Protein AF-A0A8X6JG35-F1 (afdb_monomer_lite)

Radius of gyration: 17.27 Å; chains: 1; bounding box: 50×17×35 Å

Foldseek 3Di:
DVVVVVCVVCVCVCVPPVVVVVVVVVVVLVVQQVVFDADPPLRQGCRDPDPVSHDPDDDDDDDD

Sequence (64 aa):
MLTNWMALSMYDYLKNEAGSSLFLLFSAIKHQVEKGPVDAITHDARYSLSEERLLREQIDYSIV

InterPro domains:
  IPR008936 Rho GTPase activation protein [G3DSA:1.10.506.10] (1-64)
  IPR013548 Plexin, cytoplasmic RasGAP domain [PF08337] (1-54)
  IPR031148 Plexin family [PTHR22625] (1-64)

Structure (mmCIF, N/CA/C/O backbone):
data_AF-A0A8X6JG35-F1
#
_entry.id   AF-A0A8X6JG35-F1
#
loop_
_atom_site.group_PDB
_atom_site.id
_atom_site.type_symbol
_atom_site.label_atom_id
_atom_site.label_alt_id
_atom_site.label_comp_id
_atom_site.label_asym_id
_atom_site.label_entity_id
_atom_site.label_seq_id
_atom_site.pdbx_PDB_ins_code
_atom_site.Cartn_x
_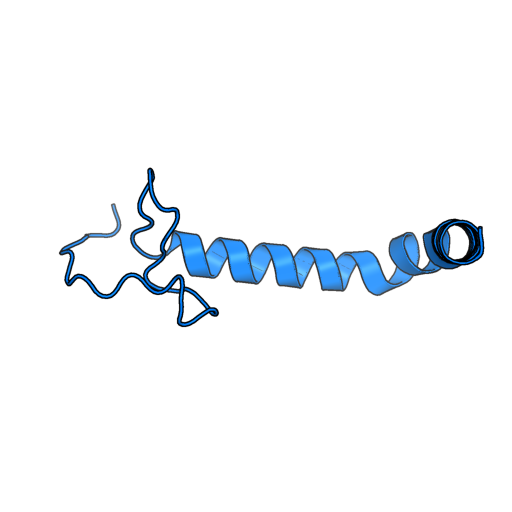atom_site.Cartn_y
_atom_site.Cartn_z
_atom_site.occupancy
_atom_site.B_iso_or_equiv
_atom_site.auth_seq_id
_atom_site.auth_comp_id
_atom_site.auth_asym_id
_atom_site.auth_atom_id
_atom_site.pdbx_PDB_model_num
ATOM 1 N N . MET A 1 1 ? 25.482 6.445 0.058 1.00 89.56 1 MET A N 1
ATOM 2 C CA . MET A 1 1 ? 25.844 6.383 -1.379 1.00 89.56 1 MET A CA 1
ATOM 3 C C . MET A 1 1 ? 25.387 5.090 -2.054 1.00 89.56 1 MET A C 1
ATOM 5 O O . MET A 1 1 ? 24.772 5.195 -3.104 1.00 89.56 1 MET A O 1
ATOM 9 N N . LEU A 1 2 ? 25.589 3.901 -1.465 1.00 96.25 2 LEU A N 1
ATOM 10 C CA . LEU A 1 2 ? 25.176 2.619 -2.073 1.00 96.25 2 LEU A CA 1
ATOM 11 C C . LEU A 1 2 ? 23.667 2.510 -2.375 1.00 96.25 2 LEU A C 1
ATOM 13 O O . LEU A 1 2 ? 23.297 2.142 -3.483 1.00 96.25 2 LEU A O 1
ATOM 17 N N . THR A 1 3 ? 22.790 2.883 -1.438 1.00 97.19 3 THR A N 1
ATOM 18 C CA . THR A 1 3 ? 21.329 2.835 -1.653 1.00 97.19 3 THR A CA 1
ATOM 19 C C . THR A 1 3 ? 20.884 3.716 -2.821 1.00 97.19 3 THR A C 1
ATOM 21 O O . THR A 1 3 ? 20.020 3.321 -3.596 1.00 97.19 3 THR A O 1
ATOM 24 N N . ASN A 1 4 ? 21.525 4.874 -3.002 1.00 97.00 4 ASN A N 1
ATOM 25 C CA . ASN A 1 4 ? 21.237 5.776 -4.119 1.00 97.00 4 ASN A CA 1
ATOM 26 C C . ASN A 1 4 ? 21.653 5.143 -5.453 1.00 97.00 4 ASN A C 1
ATOM 28 O O . ASN A 1 4 ? 20.926 5.241 -6.435 1.00 97.00 4 ASN A O 1
ATOM 32 N N . TRP A 1 5 ? 22.799 4.454 -5.477 1.00 97.12 5 TRP A N 1
ATOM 33 C CA . TRP A 1 5 ? 23.254 3.716 -6.655 1.00 97.12 5 TRP A CA 1
ATOM 34 C C . TRP A 1 5 ? 22.299 2.573 -7.024 1.00 97.12 5 TRP A C 1
ATOM 36 O O . TRP A 1 5 ? 21.955 2.410 -8.195 1.00 97.12 5 TRP A O 1
ATOM 46 N N . MET A 1 6 ? 21.814 1.824 -6.029 1.00 97.31 6 MET A N 1
ATOM 47 C CA . MET A 1 6 ? 20.806 0.778 -6.231 1.00 97.31 6 MET A CA 1
ATOM 48 C C . MET A 1 6 ? 19.492 1.354 -6.763 1.00 97.31 6 MET A C 1
ATOM 50 O O . MET A 1 6 ? 18.947 0.820 -7.720 1.00 97.31 6 MET A O 1
ATOM 54 N N . ALA A 1 7 ? 19.015 2.469 -6.204 1.00 97.19 7 ALA A N 1
ATOM 55 C CA . ALA A 1 7 ? 17.782 3.112 -6.654 1.00 97.19 7 ALA A CA 1
ATOM 56 C C . ALA A 1 7 ? 17.847 3.528 -8.135 1.00 97.19 7 ALA A C 1
ATOM 58 O O . ALA A 1 7 ? 16.903 3.275 -8.879 1.00 97.19 7 ALA A O 1
ATOM 59 N N . LEU A 1 8 ? 18.972 4.105 -8.578 1.00 97.38 8 LEU A N 1
ATOM 60 C CA . LEU A 1 8 ? 19.181 4.454 -9.988 1.00 97.38 8 LEU A CA 1
ATOM 61 C C . LEU A 1 8 ? 19.278 3.208 -10.876 1.00 97.38 8 LEU A C 1
ATOM 63 O O . LEU A 1 8 ? 18.632 3.146 -11.916 1.00 97.38 8 LEU A O 1
ATOM 67 N N . SER A 1 9 ? 20.037 2.198 -10.443 1.00 97.38 9 SER A N 1
ATOM 68 C CA . SER A 1 9 ? 20.246 0.964 -11.217 1.00 97.38 9 SER A CA 1
ATOM 69 C C . SER A 1 9 ? 18.972 0.118 -11.347 1.00 97.38 9 SER A C 1
ATOM 71 O O . SER A 1 9 ? 18.816 -0.617 -12.315 1.00 97.38 9 SER A O 1
ATOM 73 N N . MET A 1 10 ? 18.053 0.210 -10.381 1.00 98.06 10 MET A N 1
ATOM 74 C CA . MET A 1 10 ? 16.794 -0.543 -10.368 1.00 98.06 10 MET A CA 1
ATOM 75 C C . MET A 1 10 ? 15.625 0.190 -11.036 1.00 98.06 10 MET A C 1
ATOM 77 O O . MET A 1 10 ? 14.547 -0.393 -11.148 1.00 98.06 10 MET A O 1
ATOM 81 N N . TYR A 1 11 ? 15.800 1.440 -11.477 1.00 97.50 11 TYR A N 1
ATOM 82 C CA . TYR A 1 11 ? 14.708 2.238 -12.042 1.00 97.50 11 TYR A CA 1
ATOM 83 C C . TYR A 1 11 ? 14.039 1.553 -13.243 1.00 97.50 11 TYR A C 1
ATOM 85 O O . TYR A 1 11 ? 12.814 1.431 -13.270 1.00 97.50 11 TYR A O 1
ATOM 93 N N . ASP A 1 12 ? 14.824 1.053 -14.201 1.00 98.00 12 ASP A N 1
ATOM 94 C CA . ASP A 1 12 ? 14.282 0.410 -15.405 1.00 98.00 12 ASP A CA 1
ATOM 95 C C . ASP A 1 12 ? 13.580 -0.912 -15.085 1.00 98.00 12 ASP A C 1
ATOM 97 O O . ASP A 1 12 ? 12.514 -1.194 -15.633 1.00 98.00 12 ASP A O 1
ATOM 101 N N . TYR A 1 13 ? 14.126 -1.690 -14.148 1.00 97.94 13 TYR A N 1
ATOM 102 C CA . TYR A 1 13 ? 13.484 -2.910 -13.656 1.00 97.94 13 TYR A CA 1
ATOM 103 C C . TYR A 1 13 ? 12.134 -2.603 -12.995 1.00 97.94 13 TYR A C 1
ATOM 105 O O . TYR A 1 13 ? 11.121 -3.247 -13.277 1.00 97.94 13 TYR A O 1
ATOM 113 N N . LEU A 1 14 ? 12.091 -1.571 -12.147 1.00 97.88 14 LEU A N 1
ATOM 114 C CA . LEU A 1 14 ? 10.854 -1.136 -11.511 1.00 97.88 14 LEU A CA 1
ATOM 115 C C . LEU A 1 14 ? 9.842 -0.642 -12.550 1.00 97.88 14 LEU A C 1
ATOM 117 O O . LEU A 1 14 ? 8.672 -0.993 -12.469 1.00 97.88 14 LEU A O 1
ATOM 121 N N . LYS A 1 15 ? 10.267 0.149 -13.536 1.00 97.12 15 LYS A N 1
ATOM 122 C CA . LYS A 1 15 ? 9.374 0.714 -14.552 1.00 97.12 15 LYS A CA 1
ATOM 123 C C . LYS A 1 15 ? 8.782 -0.349 -15.478 1.00 97.12 15 LYS A C 1
ATOM 125 O O . LYS A 1 15 ? 7.597 -0.274 -15.794 1.00 97.12 15 LYS A O 1
ATOM 130 N N . ASN A 1 16 ? 9.598 -1.300 -15.927 1.00 97.38 16 ASN A N 1
ATOM 131 C CA . ASN A 1 16 ? 9.221 -2.212 -17.006 1.00 97.38 16 ASN A CA 1
ATOM 132 C C . ASN A 1 16 ? 8.689 -3.562 -16.506 1.00 97.38 16 ASN A C 1
ATOM 134 O O . ASN A 1 16 ? 7.926 -4.203 -17.223 1.00 97.38 16 ASN A O 1
ATOM 138 N N . GLU A 1 17 ? 9.049 -3.986 -15.290 1.00 96.06 17 GLU A N 1
ATOM 139 C CA . GLU A 1 17 ? 8.684 -5.307 -14.765 1.00 96.06 17 GLU A CA 1
ATOM 140 C C . GLU A 1 17 ? 7.908 -5.209 -13.444 1.00 96.06 17 GLU A C 1
ATOM 142 O O . GLU A 1 17 ? 6.700 -5.455 -13.403 1.00 96.06 17 GLU A O 1
ATOM 147 N N . ALA A 1 18 ? 8.574 -4.818 -12.353 1.00 97.44 18 ALA A N 1
ATOM 148 C CA . ALA A 1 18 ? 8.017 -4.958 -11.003 1.00 97.44 18 ALA A CA 1
ATOM 149 C C . ALA A 1 18 ? 6.928 -3.925 -10.651 1.00 97.44 18 ALA A C 1
ATOM 151 O O . ALA A 1 18 ? 6.080 -4.177 -9.791 1.00 97.44 18 ALA A O 1
ATOM 152 N N . GLY A 1 19 ? 6.929 -2.760 -11.300 1.00 97.94 19 GLY A N 1
ATOM 153 C CA . GLY A 1 19 ? 6.085 -1.619 -10.939 1.00 97.94 19 GLY A CA 1
ATOM 154 C C . GLY A 1 19 ? 4.594 -1.887 -11.102 1.00 97.94 19 GLY A C 1
ATOM 155 O O . GLY A 1 19 ? 3.806 -1.475 -10.254 1.00 97.94 19 GLY A O 1
ATOM 156 N N . SER A 1 20 ? 4.205 -2.634 -12.139 1.00 97.88 20 SER A N 1
ATOM 157 C CA . SER A 1 20 ? 2.804 -3.005 -12.379 1.00 97.88 20 SER A CA 1
ATOM 158 C C . SER A 1 20 ? 2.242 -3.868 -11.244 1.00 97.88 20 SER A C 1
ATOM 160 O O . SER A 1 20 ? 1.163 -3.589 -10.724 1.00 97.88 20 SER A O 1
ATOM 162 N N . SER A 1 21 ? 3.008 -4.866 -10.800 1.00 98.00 21 SER A N 1
ATOM 163 C CA . SER A 1 21 ? 2.618 -5.776 -9.719 1.00 98.00 21 SER A CA 1
ATOM 164 C C . SER A 1 21 ? 2.586 -5.067 -8.364 1.00 98.00 21 SER A C 1
ATOM 166 O O . SER A 1 21 ? 1.657 -5.270 -7.584 1.00 98.00 21 SER A O 1
ATOM 168 N N . LEU A 1 22 ? 3.553 -4.180 -8.100 1.00 98.31 22 LEU A N 1
ATOM 169 C CA . LEU A 1 22 ? 3.568 -3.360 -6.884 1.00 98.31 22 LEU A CA 1
ATOM 170 C C . LEU A 1 22 ? 2.373 -2.403 -6.830 1.00 98.31 22 LEU A C 1
ATOM 172 O O . LEU A 1 22 ? 1.721 -2.287 -5.791 1.00 98.31 22 LEU A O 1
ATOM 176 N N . PHE A 1 23 ? 2.046 -1.755 -7.948 1.00 98.25 23 PHE A N 1
ATOM 177 C CA . PHE A 1 23 ? 0.889 -0.869 -8.027 1.00 98.25 23 PHE A CA 1
ATOM 178 C C . PHE A 1 23 ? -0.436 -1.629 -7.888 1.00 98.25 23 PHE A C 1
ATOM 180 O O . PHE A 1 23 ? -1.365 -1.143 -7.239 1.00 98.25 23 PHE A O 1
ATOM 187 N N . LEU A 1 24 ? -0.521 -2.835 -8.453 1.00 98.38 24 LEU A N 1
ATOM 188 C CA . LEU A 1 24 ? -1.692 -3.694 -8.311 1.00 98.38 24 LEU A CA 1
ATOM 189 C C . LEU A 1 24 ? -1.900 -4.113 -6.853 1.00 98.38 24 LEU A C 1
ATOM 191 O O . LEU A 1 24 ? -3.018 -4.019 -6.352 1.00 98.38 24 LEU A O 1
ATOM 195 N N . LEU A 1 25 ? -0.833 -4.514 -6.156 1.00 98.44 25 LEU A N 1
ATOM 196 C CA . LEU A 1 25 ? -0.896 -4.844 -4.733 1.00 98.44 25 LEU A CA 1
ATOM 197 C C . LEU A 1 25 ? -1.343 -3.637 -3.898 1.00 98.44 25 LEU A C 1
ATOM 199 O O . LEU A 1 25 ? -2.253 -3.766 -3.080 1.00 98.44 25 LEU A O 1
ATOM 203 N N . PHE A 1 26 ? -0.756 -2.460 -4.138 1.00 98.25 26 PHE A N 1
ATOM 204 C CA . PHE A 1 26 ? -1.185 -1.214 -3.499 1.00 98.25 26 PHE A CA 1
ATOM 205 C C . PHE A 1 26 ? -2.682 -0.958 -3.715 1.00 98.25 26 PHE A C 1
ATOM 207 O O . PHE A 1 26 ? -3.418 -0.710 -2.759 1.00 98.25 26 PHE A O 1
ATOM 214 N N . SER A 1 27 ? -3.141 -1.072 -4.962 1.00 98.25 27 SER A N 1
ATOM 215 C CA . SER A 1 27 ? -4.540 -0.845 -5.327 1.00 98.25 27 SER A CA 1
ATOM 216 C C . SER A 1 27 ? -5.474 -1.859 -4.664 1.00 98.25 27 SER A C 1
ATOM 218 O O . SER A 1 27 ? -6.535 -1.480 -4.178 1.00 98.25 27 SER A O 1
ATOM 220 N N . ALA A 1 28 ? -5.074 -3.132 -4.588 1.00 98.25 28 ALA A N 1
ATOM 221 C CA . ALA A 1 28 ? -5.847 -4.185 -3.939 1.00 98.25 28 ALA A CA 1
ATOM 222 C C . ALA A 1 28 ? -5.981 -3.955 -2.426 1.00 98.25 28 ALA A C 1
ATOM 224 O O . ALA A 1 28 ? -7.077 -4.089 -1.884 1.00 98.25 28 ALA A O 1
ATOM 225 N N . ILE A 1 29 ? -4.894 -3.561 -1.753 1.00 97.94 29 ILE A N 1
ATOM 226 C CA . ILE A 1 29 ? -4.915 -3.239 -0.320 1.00 97.94 29 ILE A CA 1
ATOM 227 C C . ILE A 1 29 ? -5.801 -2.019 -0.069 1.00 97.94 29 ILE A C 1
ATOM 229 O O . ILE A 1 29 ? -6.689 -2.082 0.778 1.00 97.94 29 ILE A O 1
ATOM 233 N N . LYS A 1 30 ? -5.611 -0.936 -0.834 1.00 97.00 30 LYS A N 1
ATOM 234 C CA . LYS A 1 30 ? -6.434 0.274 -0.726 1.00 97.00 30 LYS A CA 1
ATOM 235 C C . LYS A 1 30 ? -7.918 -0.052 -0.899 1.00 97.00 30 LYS A C 1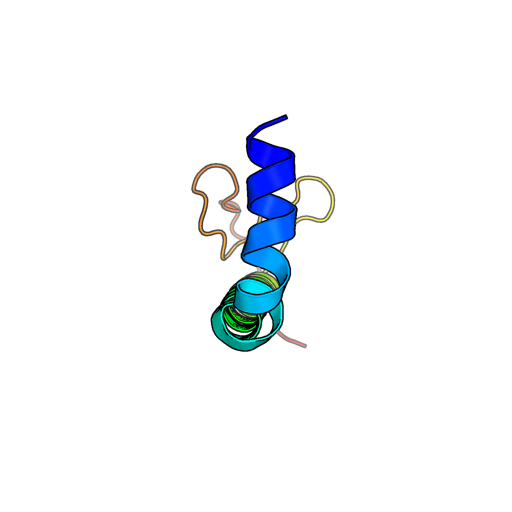
ATOM 237 O O . LYS A 1 30 ? -8.726 0.291 -0.043 1.00 97.00 30 LYS A O 1
ATOM 242 N N . HIS A 1 31 ? -8.254 -0.792 -1.954 1.00 97.06 31 HIS A N 1
ATOM 243 C CA . HIS A 1 31 ? -9.622 -1.212 -2.229 1.00 97.06 31 HIS A CA 1
ATOM 244 C C . HIS A 1 31 ? -10.215 -2.069 -1.102 1.00 97.06 31 HIS A C 1
ATOM 246 O O . HIS A 1 31 ? -11.391 -1.934 -0.782 1.00 97.06 31 HIS A O 1
ATOM 252 N N . GLN A 1 32 ? -9.424 -2.955 -0.491 1.00 96.94 32 GLN A N 1
ATOM 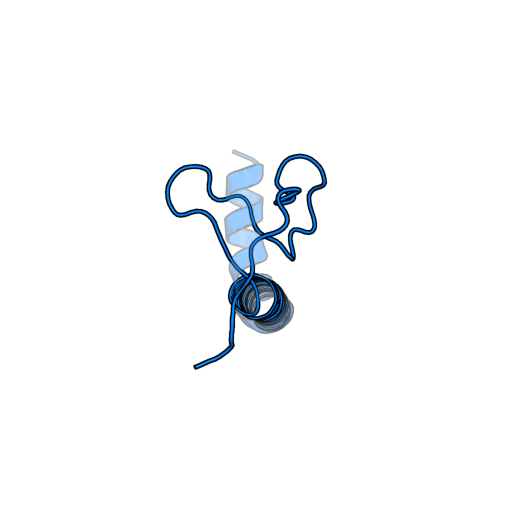253 C CA . GLN A 1 32 ? -9.895 -3.790 0.612 1.00 96.94 32 GLN A CA 1
ATOM 254 C C . GLN A 1 32 ? -10.134 -2.983 1.894 1.00 96.94 32 GLN A C 1
ATOM 256 O O . GLN A 1 32 ? -11.107 -3.248 2.595 1.00 96.94 32 GLN A O 1
ATOM 261 N N . VAL A 1 33 ? -9.284 -1.998 2.185 1.00 96.06 33 VAL A N 1
ATOM 262 C CA . VAL A 1 33 ? -9.435 -1.104 3.342 1.00 96.06 33 VAL A CA 1
ATOM 263 C C . VAL A 1 33 ? -10.687 -0.233 3.200 1.00 96.06 33 VAL A C 1
ATOM 265 O O . VAL A 1 33 ? -11.482 -0.161 4.133 1.00 96.06 33 VAL A O 1
ATOM 268 N N . GLU A 1 34 ? -10.911 0.350 2.020 1.00 94.31 34 GLU A N 1
ATOM 269 C CA . GLU A 1 34 ? -12.040 1.255 1.738 1.00 94.31 34 GLU A CA 1
ATOM 270 C C . GLU A 1 34 ? -13.420 0.569 1.751 1.00 94.31 34 GLU A C 1
ATOM 272 O O . GLU A 1 34 ? -14.442 1.249 1.793 1.00 94.31 34 GLU A O 1
ATOM 277 N N . LYS A 1 35 ? -13.485 -0.770 1.743 1.00 93.50 35 LYS A N 1
ATOM 278 C CA . LYS A 1 35 ? -14.753 -1.516 1.871 1.00 93.50 35 LYS A CA 1
ATOM 279 C C . LYS A 1 35 ? -15.370 -1.456 3.265 1.00 93.50 35 LYS A C 1
ATOM 281 O O . LYS A 1 35 ? -16.539 -1.803 3.415 1.00 93.50 35 LYS A O 1
ATOM 286 N N . GLY A 1 36 ? -14.580 -1.124 4.280 1.00 92.88 36 GLY A N 1
ATOM 287 C CA . GLY A 1 36 ? -15.017 -1.077 5.670 1.00 92.88 36 GLY A CA 1
ATOM 288 C C . GLY A 1 36 ? -14.884 0.324 6.256 1.00 92.88 36 GLY A C 1
ATOM 289 O O . GLY A 1 36 ? -14.307 1.209 5.626 1.00 92.88 36 GLY A O 1
ATOM 290 N N . PRO A 1 37 ? -15.386 0.537 7.480 1.00 94.31 37 PRO A N 1
ATOM 291 C CA . PRO A 1 37 ? -15.190 1.795 8.175 1.00 94.31 37 PRO A CA 1
ATOM 292 C C . PRO A 1 37 ? -13.701 2.014 8.467 1.00 94.31 37 PRO A C 1
ATOM 294 O O . PRO A 1 37 ? -12.980 1.094 8.881 1.00 94.31 37 PRO A O 1
ATOM 297 N N . VAL A 1 38 ? -13.272 3.254 8.244 1.00 95.19 38 VAL A N 1
ATOM 298 C CA . VAL A 1 38 ? -11.941 3.769 8.564 1.00 95.19 38 VAL A CA 1
ATOM 299 C C . VAL A 1 38 ? -12.135 5.021 9.404 1.00 95.19 38 VAL A C 1
ATOM 301 O O . VAL A 1 38 ? -12.866 5.930 9.006 1.00 95.19 38 VAL A O 1
ATOM 304 N N . ASP A 1 39 ? -11.497 5.066 10.565 1.00 94.75 39 ASP A N 1
ATOM 305 C CA . ASP A 1 39 ? -11.526 6.240 11.428 1.00 94.75 39 ASP A CA 1
ATOM 306 C C . ASP A 1 39 ? -10.694 7.372 10.797 1.00 94.75 39 ASP A C 1
ATOM 308 O O . ASP A 1 39 ? -9.532 7.198 10.429 1.00 94.75 39 ASP A O 1
ATOM 312 N N . ALA A 1 40 ? -11.293 8.554 10.654 1.00 94.31 40 ALA A N 1
ATOM 313 C CA . ALA A 1 40 ? -10.653 9.713 10.039 1.00 94.31 40 ALA A CA 1
ATOM 314 C C . ALA A 1 40 ? -9.556 10.357 10.910 1.00 94.31 40 ALA A C 1
ATOM 316 O O . ALA A 1 40 ? -8.716 11.072 10.367 1.00 94.31 40 ALA A O 1
ATOM 317 N N . ILE A 1 41 ? -9.564 10.137 12.231 1.00 94.75 41 ILE A N 1
ATOM 318 C CA . ILE A 1 41 ? -8.601 10.725 13.175 1.00 94.75 41 ILE A CA 1
ATOM 319 C C . ILE A 1 41 ? -7.445 9.756 13.435 1.00 94.75 41 ILE A C 1
ATOM 321 O O . ILE A 1 41 ? -6.281 10.1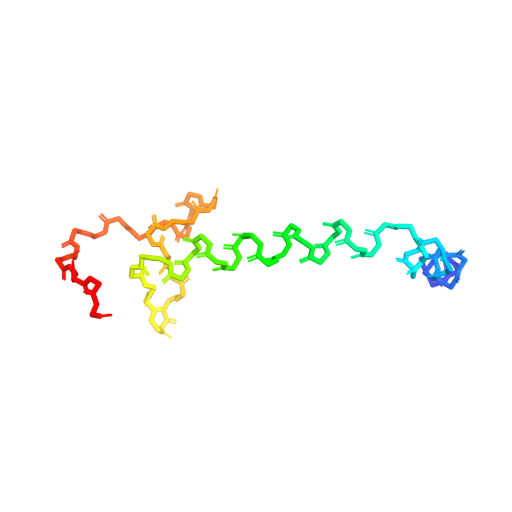43 13.336 1.00 94.75 41 ILE A O 1
ATOM 325 N N . THR A 1 42 ? -7.752 8.503 13.779 1.00 94.31 42 THR A N 1
ATOM 326 C CA . THR A 1 42 ? -6.724 7.501 14.125 1.00 94.31 42 THR A CA 1
ATOM 327 C C . THR A 1 42 ? -6.158 6.779 12.902 1.00 94.31 42 THR A C 1
ATOM 329 O O . THR A 1 42 ? -5.023 6.293 12.950 1.00 94.31 42 THR A O 1
ATOM 332 N N . HIS A 1 43 ? -6.919 6.754 11.801 1.00 93.25 43 HIS A N 1
ATOM 333 C CA . HIS A 1 43 ? -6.670 5.947 10.604 1.00 93.25 43 HIS A CA 1
ATOM 334 C C . HIS A 1 43 ? -6.726 4.434 10.831 1.00 93.25 43 HIS A C 1
ATOM 336 O O . HIS A 1 43 ? -6.231 3.667 10.001 1.00 93.25 43 HIS A O 1
ATOM 342 N N . ASP A 1 44 ? -7.366 3.994 11.914 1.00 96.19 44 ASP A N 1
ATOM 343 C CA . ASP A 1 44 ? -7.631 2.580 12.134 1.00 96.19 44 ASP A CA 1
ATOM 344 C C . ASP A 1 44 ? -8.753 2.102 11.211 1.00 96.19 44 ASP A C 1
ATOM 346 O O . ASP A 1 44 ? -9.743 2.796 10.966 1.00 96.19 44 ASP A O 1
ATOM 350 N N . ALA A 1 45 ? -8.590 0.896 10.675 1.00 96.31 45 ALA A N 1
ATOM 351 C CA . ALA A 1 45 ? -9.475 0.350 9.656 1.00 96.31 45 ALA A CA 1
ATOM 352 C C . ALA A 1 45 ? -10.023 -1.010 10.071 1.00 96.31 45 ALA A C 1
ATOM 354 O O . ALA A 1 45 ? -9.322 -1.838 10.662 1.00 96.31 45 ALA A O 1
ATOM 355 N N . ARG A 1 46 ? -11.274 -1.290 9.690 1.00 94.88 46 ARG A N 1
ATOM 356 C CA . ARG A 1 46 ? -11.885 -2.603 9.939 1.00 94.88 46 ARG A CA 1
ATOM 357 C C . ARG A 1 46 ? -11.165 -3.739 9.216 1.00 94.88 46 ARG A C 1
ATOM 359 O O . ARG A 1 46 ? -11.053 -4.834 9.757 1.00 94.88 46 ARG A O 1
ATOM 366 N N . TYR A 1 47 ? -10.678 -3.471 8.007 1.00 94.94 47 TYR A N 1
ATOM 367 C CA . TYR A 1 47 ? -9.934 -4.422 7.180 1.00 94.94 47 TYR A CA 1
ATOM 368 C C . TYR A 1 47 ? -8.430 -4.110 7.163 1.00 94.94 47 TYR A C 1
ATOM 370 O O . TYR A 1 47 ? -7.794 -4.129 6.111 1.00 94.94 47 TYR A O 1
ATOM 378 N N . SER A 1 48 ? -7.859 -3.798 8.329 1.00 95.56 48 SER A N 1
ATOM 379 C CA . SER A 1 48 ? -6.414 -3.620 8.485 1.00 95.56 48 SER A CA 1
ATOM 380 C C . SER A 1 48 ? -5.677 -4.965 8.450 1.00 95.56 48 SER A C 1
ATOM 382 O O . SER A 1 48 ? -6.111 -5.939 9.063 1.00 95.56 48 SER A O 1
ATOM 384 N N . LEU A 1 49 ? -4.524 -5.001 7.775 1.00 96.12 49 LEU A N 1
ATOM 385 C CA . LEU A 1 49 ? -3.565 -6.112 7.869 1.00 96.12 49 LEU A CA 1
ATOM 386 C C . LEU A 1 49 ? -2.691 -6.029 9.132 1.00 96.12 49 LEU A C 1
ATOM 388 O O . LEU A 1 49 ? -2.112 -7.030 9.542 1.00 96.12 49 LEU A O 1
ATOM 392 N N . SER A 1 50 ? -2.573 -4.840 9.731 1.00 95.62 50 SER A N 1
ATOM 393 C CA . SER A 1 50 ? -1.848 -4.625 10.984 1.00 95.62 50 SER A CA 1
ATOM 394 C C . SER A 1 50 ? -2.802 -4.753 12.168 1.00 95.62 50 SER A C 1
ATOM 396 O O . SER A 1 50 ? -3.808 -4.041 12.224 1.00 95.62 50 SER A O 1
ATOM 398 N N . GLU A 1 51 ? -2.467 -5.621 13.126 1.00 95.00 51 GLU A N 1
ATOM 399 C CA . GLU A 1 51 ? -3.261 -5.833 14.343 1.00 95.00 51 GLU A CA 1
ATOM 400 C C . GLU A 1 51 ? -3.352 -4.567 15.210 1.00 95.00 51 GLU A C 1
ATOM 402 O O . GLU A 1 51 ? -4.398 -4.291 15.797 1.00 95.00 51 GLU A O 1
ATOM 407 N N . GLU A 1 52 ? -2.282 -3.770 15.253 1.00 95.69 52 GLU A N 1
ATOM 408 C CA . GLU A 1 52 ? -2.230 -2.514 16.014 1.00 95.69 52 GLU A CA 1
ATOM 409 C C . GLU A 1 52 ? -3.144 -1.428 15.431 1.00 95.69 52 GLU A C 1
ATOM 411 O O . GLU A 1 52 ? -3.539 -0.519 16.149 1.00 95.69 52 GLU A O 1
ATOM 416 N N . ARG A 1 53 ? -3.478 -1.525 14.137 1.00 94.56 53 ARG A N 1
ATOM 417 C CA . ARG A 1 53 ? -4.332 -0.573 13.398 1.00 94.56 53 ARG A CA 1
ATOM 418 C C . ARG A 1 53 ? -5.727 -1.125 13.111 1.00 94.56 53 ARG A C 1
ATOM 420 O O . ARG A 1 53 ? -6.445 -0.623 12.243 1.00 94.56 53 ARG A O 1
ATOM 427 N N . LEU A 1 54 ? -6.080 -2.232 13.760 1.00 95.56 54 LEU A N 1
ATOM 428 C CA . LEU A 1 54 ? -7.359 -2.891 13.562 1.00 95.56 54 LEU A CA 1
ATOM 429 C C . LEU A 1 54 ? -8.444 -2.164 14.354 1.00 95.56 54 LEU A C 1
ATOM 431 O O . LEU A 1 54 ? -8.388 -2.098 15.581 1.00 95.56 54 LEU A O 1
ATOM 435 N N . LEU A 1 55 ? -9.478 -1.700 13.658 1.00 94.44 55 LEU A N 1
ATOM 436 C CA . LEU A 1 55 ? -10.637 -1.088 14.297 1.00 94.44 55 LEU A CA 1
ATOM 437 C C . LEU A 1 55 ? -11.466 -2.162 15.026 1.00 94.44 55 LEU A C 1
ATOM 439 O O . LEU A 1 55 ? -12.219 -2.934 14.414 1.00 94.44 55 LEU A O 1
ATOM 443 N N . ARG A 1 56 ? -11.275 -2.241 16.348 1.00 91.31 56 ARG A N 1
ATOM 444 C CA . ARG A 1 56 ? -11.894 -3.253 17.225 1.00 91.31 56 ARG A CA 1
ATOM 445 C C . ARG A 1 56 ? -13.342 -2.933 17.571 1.00 91.31 56 ARG A C 1
ATOM 447 O O . ARG A 1 56 ? -14.111 -3.855 17.840 1.00 91.31 56 ARG A O 1
ATOM 454 N N . GLU A 1 57 ? -13.704 -1.657 17.551 1.00 89.62 57 GLU A N 1
ATOM 455 C CA . GLU A 1 57 ? -15.057 -1.209 17.852 1.00 89.62 57 GLU A CA 1
ATOM 456 C C . GLU A 1 57 ? -16.066 -1.805 16.867 1.00 89.62 57 GLU A C 1
ATOM 458 O O . GLU A 1 57 ? -15.821 -1.921 15.661 1.00 89.62 57 GLU A O 1
ATOM 463 N N . GLN A 1 58 ? -17.210 -2.225 17.402 1.00 83.00 58 GLN A N 1
ATOM 464 C CA . GLN A 1 58 ? -18.323 -2.679 16.589 1.00 83.00 58 GLN A CA 1
ATOM 465 C C . GLN A 1 58 ? -19.115 -1.448 16.154 1.00 83.00 58 GLN A C 1
ATOM 467 O O . GLN A 1 58 ? -19.882 -0.889 16.930 1.00 83.00 58 GLN A O 1
ATOM 472 N N . ILE A 1 59 ? -18.874 -1.011 14.921 1.00 87.75 59 ILE A N 1
ATOM 473 C CA . ILE A 1 59 ? -19.561 0.123 14.306 1.00 87.75 59 ILE A CA 1
ATOM 474 C C . ILE A 1 59 ? -20.516 -0.434 13.259 1.00 87.75 59 ILE A C 1
ATOM 476 O O . ILE A 1 59 ? -20.083 -1.124 12.332 1.00 87.75 59 ILE A O 1
ATOM 480 N N . ASP A 1 60 ? -21.803 -0.135 13.403 1.00 88.50 60 ASP A N 1
ATOM 481 C CA . ASP A 1 60 ? -22.785 -0.439 12.371 1.00 88.50 60 ASP A CA 1
ATOM 482 C C . ASP A 1 60 ? -22.569 0.502 11.183 1.00 88.50 60 ASP A C 1
ATOM 484 O O . ASP A 1 60 ? -22.550 1.726 11.325 1.00 88.50 60 ASP A O 1
ATOM 488 N N . TYR A 1 61 ? -22.387 -0.073 9.998 1.00 86.69 61 TYR A N 1
ATOM 489 C CA . TYR A 1 61 ? -22.244 0.669 8.753 1.00 86.69 61 TYR A CA 1
ATOM 490 C C . TYR A 1 61 ? -22.995 -0.052 7.638 1.00 86.69 61 TYR A C 1
ATOM 492 O O . TYR A 1 61 ? -23.107 -1.279 7.625 1.00 86.69 61 TYR A O 1
ATOM 500 N N . SER A 1 62 ? -23.506 0.720 6.688 1.00 85.44 62 SER A N 1
ATOM 501 C CA . SER A 1 62 ? -24.122 0.209 5.469 1.00 85.44 62 SER A CA 1
ATOM 502 C C . SER A 1 62 ? -23.360 0.739 4.269 1.00 85.44 62 SER A C 1
ATOM 504 O O . SER A 1 62 ? -22.997 1.914 4.231 1.00 85.44 62 SER A O 1
ATOM 506 N N . ILE A 1 63 ? -23.149 -0.122 3.279 1.00 79.69 63 ILE A N 1
ATOM 507 C CA . ILE A 1 63 ? -22.670 0.306 1.967 1.00 79.69 63 ILE A CA 1
ATOM 508 C C . ILE A 1 63 ? -23.822 1.085 1.320 1.00 79.69 63 ILE A C 1
ATOM 510 O O . ILE A 1 63 ? -24.927 0.549 1.217 1.00 79.69 63 ILE A O 1
ATOM 514 N N . VAL A 1 64 ? -23.576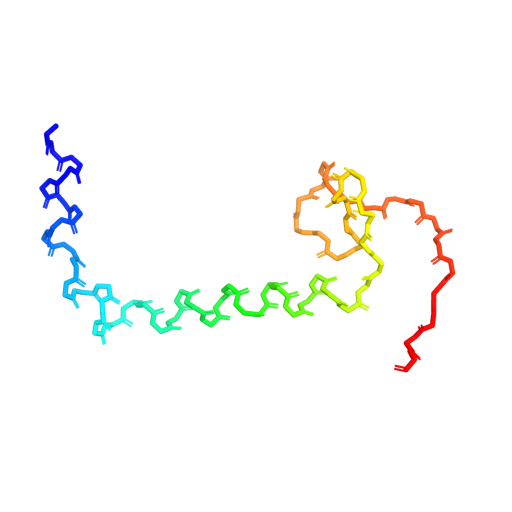 2.350 0.973 1.00 71.38 64 VAL A N 1
ATOM 515 C CA . VAL A 1 64 ? -24.529 3.223 0.263 1.00 71.38 64 VAL A CA 1
ATOM 516 C C . VAL A 1 64 ? -24.345 3.066 -1.239 1.00 71.38 64 VAL A C 1
ATOM 518 O O . VAL A 1 64 ? -23.172 3.023 -1.674 1.00 71.38 64 VAL A O 1
#

Organism: Trichonephila clavata (NCBI:txid2740835)

pLDDT: mean 94.7, std 4.83, range [71.38, 98.44]

Secondary structure (DSSP, 8-state):
-HHHHHHHHTHHHIIIIIHHHHHHHHHHHHHHHHTS-B-TTT--BTT-SSGGGB--S-------

=== Feature glossary ===
Key to the feature types in this record:

Secondary structure (8-state, DSSP). Secondary structure is the local, repeating backbone conformation. DSSP classifies it into eight states by reading the hydrogen-bond network: three helix types (H, G, I), two β types (E, B), two non-regular types (T, S), and unstructured coil (-).

Backbone torsions (φ/ψ). Backbone dihedral angles. Every residue except chain termini has a φ (preceding-C → N → Cα → C) and a ψ (N → Cα → C → next-N). They are reported in degrees following the IUPAC sign convention. Secondary structure is essentially a statement about which (φ, ψ) basin each residue occupies.

Predicted aligned error. Predicted Aligned Error (PAE) is an AlphaFold confidence matrix: entry (i, j) is the expected error in the position of residue j, in ångströms, when the prediction is superimposed on the true structure at residue i. Low PAE within a block of residues means that block is internally rigid and well-predicted; high PAE between two blocks means their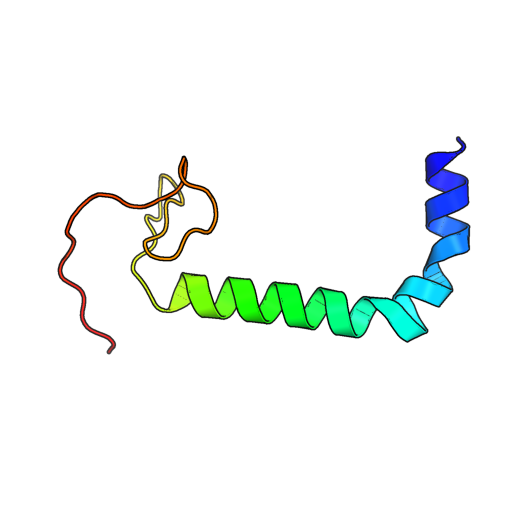 relative placement is uncertain even if each block individually is confident.

B-factor. B-factor (Debye–Waller factor) reflects atomic displacement in the crystal lattice. It is an experimental observable (units Å²), not a prediction; low values mean the atom is pinned down, high values mean it moves or is heterogeneous across the crystal.

Secondary structure (3-state, P-SEA). Three-state secondary structure (P-SEA) collapses the eight DSSP classes into helix (a), strand (b), and coil (c). P-SEA assigns these from Cα geometry alone — distances and angles — without requiring backbone oxygens, so it works on any Cα trace.

Sequence. Primary structure: the covalent order of the twenty standard amino acids along the backbone. Two proteins with the same sequence will (almost always) fold to the same structure; two with 30% identity often share a fold but not the details.

pLDDT. pLDDT is the predicted lDDT-Cα score: AlphaFold's confidence that the local environment of each residue (all inter-atomic distances within 15 Å) is correctly placed. It is a per-residue number between 0 and 100, with higher meaning more reliable.

InterPro / GO / CATH / organism. Functional annotations link the protein to curated databases. InterPro entries identify conserved domains and families by matching the sequence against member-database signatures (Pfam, PROSITE, CDD, …). Gene Ontology (GO) terms describe molecular function, biological process, and cellular component in a controlled vocabulary. CATH places the structure in a hierarchical fold classification (Class/Architecture/Topology/Homologous-superfamily). The organism is the source species.

Contact-map, Ramachandran, and PAE plots. Three diagnostic plots accompany the record. The Cα contact map visualizes the tertiary structure as a 2D adjacency matrix (8 Å cutoff, sequence-local contacts suppressed). The Ramachandran plot shows the distribution of backbone (φ, ψ) torsions, with points in the α and β basins reflecting secondary structure content. The PAE plot shows AlphaFold's inter-residue confidence as a color matrix.

mmCIF coordinates. The mmCIF table is the protein's shape written out atom by atom. For each backbone N, Cα, C, and carbonyl O, it records an (x, y, z) coordinate triple in Å plus the residue type, chain letter, and residue number.

Radius of gyration, Cα contacts, bounding box. Three whole-structure scalars: the radius of gyration (RMS distance of Cα from centroid, in Å), the count of Cα–Cα contacts (pairs closer than 8 Å and separated by more than four residues in sequence — i.e. tertiary, not local, contacts), and the bounding-box dimensions. Together they distinguish compact globular folds from extended fibres or disordered chains.

Foldseek 3Di. The Foldseek 3Di string encodes local tertiary geometry as a 20-letter alphabet — one character per residue — derived from the relative positions of nearby Cα atoms. Unlike the amino-acid sequence, 3Di is a direct function of the 3D structure, so two proteins with the same fold have similar 3Di strings even at low sequence identity.

Rendered structure images. Six rendered views show the 3D structure from the faces of a cube — i.e. along ±x, ±y, ±z. Rendering representation is drawn randomly per protein from cartoon (secondary-structure ribbons), sticks (backbone bonds), or molecular surface; coloring is either N→C rainbow (blue at the N-terminus through red at the C-terminus) or one color per chain.

Nearest PDB structures. The Foldseek neighbor list gives the closest experimentally determined structures in the PDB, ranked by structural alignment. TM-score near 1 means near-identical fold; near 0.3 means only rough topology match. This is how one finds what a novel AlphaFold prediction most resembles in the solved-structure universe.

Solvent-accessible surface area. SASA measures how much of the protein is reachable by solvent. It is computed by rolling a water-sized probe over the atomic surface and summing the exposed area (Å²). Per-residue SASA distinguishes core (buried, low SASA) from surface (exposed, high SASA) residues; total SASA is a whole-molecule size measure.